Protein AF-W1YCE6-F1 (afdb_monomer)

Nearest PDB structures (foldseek):
  8brv-assembly1_A  TM=9.522E-01  e=2.584E-13  Escherichia coli
  6spr-assembly1_A  TM=9.647E-01  e=4.160E-13  Escherichia coli
  1qqt-assembly1_A  TM=9.432E-01  e=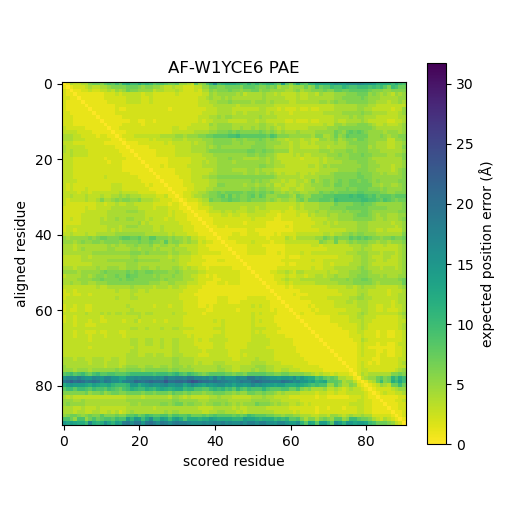1.968E-13  Escherichia coli
  1pg0-assembly1_A  TM=9.469E-01  e=1.416E-12  Escherichia coli
  7ulz-assembly1_A  TM=9.783E-01  e=2.494E-10  Pseudomonas aeruginosa PAO1

Solvent-accessible surface area (backbone atoms only — not comparable to full-atom values): 5613 Å² total; per-residue (Å²): 84,53,94,45,47,69,60,52,57,52,48,46,68,68,66,82,44,58,70,73,57,35,56,57,51,47,61,51,55,76,70,50,65,58,81,73,87,56,64,38,61,66,92,67,95,64,55,71,40,87,98,36,90,65,29,22,47,31,63,85,65,54,54,69,51,44,58,57,54,54,51,41,56,48,22,71,73,59,43,94,81,45,65,56,60,84,76,69,52,83,133

Mean predicted aligned error: 4.0 Å

Structure (mmCIF, N/CA/C/O backbone):
data_AF-W1YCE6-F1
#
_entry.id   AF-W1YCE6-F1
#
loop_
_atom_site.group_PDB
_atom_site.id
_atom_site.type_symbol
_atom_site.label_atom_id
_atom_site.label_alt_id
_atom_site.label_comp_id
_atom_site.label_asym_id
_atom_site.label_entity_id
_atom_site.label_seq_id
_atom_site.pdbx_PDB_ins_code
_atom_site.Cartn_x
_atom_site.Cartn_y
_atom_site.Cartn_z
_atom_site.occupancy
_atom_site.B_iso_or_equiv
_atom_site.auth_seq_id
_atom_site.auth_comp_id
_atom_site.auth_asym_id
_atom_site.auth_atom_id
_atom_site.pdbx_PDB_model_num
ATOM 1 N N . LEU A 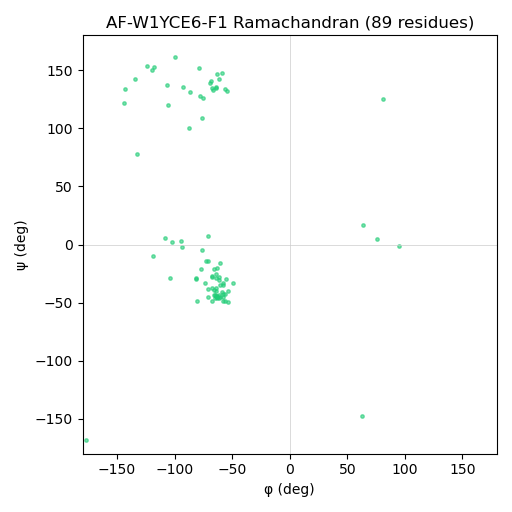1 1 ? -8.331 -5.252 4.649 1.00 78.44 1 LEU A N 1
ATOM 2 C CA . LEU A 1 1 ? -7.790 -4.321 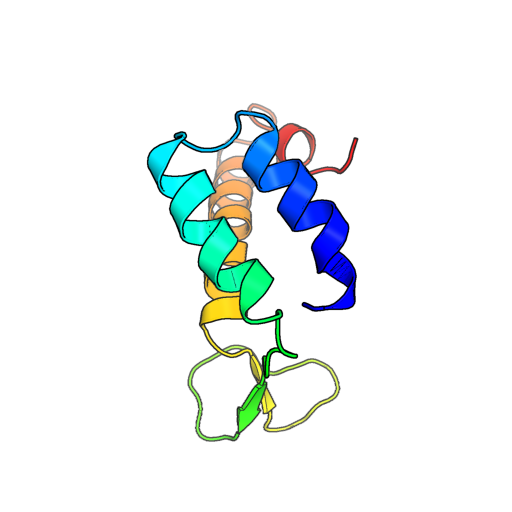5.667 1.00 78.44 1 LEU A CA 1
ATOM 3 C C . LEU A 1 1 ? -8.102 -4.729 7.107 1.00 78.44 1 LEU A C 1
ATOM 5 O O . LEU A 1 1 ? -7.160 -4.684 7.885 1.00 78.44 1 LEU A O 1
ATOM 9 N N . PRO A 1 2 ? -9.325 -5.167 7.482 1.00 88.56 2 PRO A N 1
ATOM 10 C CA . PRO A 1 2 ? -9.635 -5.495 8.883 1.00 88.56 2 PRO A CA 1
ATOM 11 C C . PRO A 1 2 ? -8.660 -6.503 9.510 1.00 88.56 2 PRO A C 1
ATOM 13 O O . PRO A 1 2 ? -8.195 -6.304 10.625 1.00 88.56 2 PRO A O 1
ATOM 16 N N . SER A 1 3 ? -8.255 -7.521 8.742 1.00 92.00 3 SER A N 1
ATOM 17 C CA . SER A 1 3 ? -7.290 -8.553 9.155 1.00 92.00 3 SER A CA 1
ATOM 18 C C . SER A 1 3 ? -5.898 -8.027 9.529 1.00 92.00 3 SER A C 1
ATOM 20 O O . SER A 1 3 ? -5.126 -8.756 10.134 1.00 92.00 3 SER A O 1
ATOM 22 N N . PHE A 1 4 ? -5.561 -6.789 9.162 1.00 93.69 4 PHE A N 1
ATOM 23 C CA . PHE A 1 4 ? -4.274 -6.157 9.461 1.00 93.69 4 PHE A CA 1
ATOM 24 C C . PHE A 1 4 ? -4.387 -5.057 10.527 1.00 93.69 4 PHE A C 1
ATOM 26 O O . PHE A 1 4 ? -3.402 -4.373 10.786 1.00 93.69 4 PHE A O 1
ATOM 33 N N . SER A 1 5 ? -5.563 -4.865 11.141 1.00 92.81 5 SER A N 1
ATOM 34 C CA . SER A 1 5 ? -5.819 -3.744 12.056 1.00 92.81 5 SER A CA 1
ATOM 35 C C . SER A 1 5 ? -4.830 -3.693 13.222 1.00 92.81 5 SER A C 1
ATOM 37 O O . SER A 1 5 ? -4.246 -2.643 13.467 1.00 92.81 5 SER A O 1
ATOM 39 N N . GLU A 1 6 ? -4.596 -4.815 13.908 1.00 93.50 6 GLU A N 1
ATOM 40 C CA . GLU A 1 6 ? -3.675 -4.870 15.055 1.00 93.50 6 GLU A CA 1
ATOM 41 C C . GLU A 1 6 ? -2.240 -4.506 14.656 1.00 93.50 6 GLU A C 1
ATOM 43 O O . GLU A 1 6 ? -1.602 -3.670 15.295 1.00 93.50 6 GLU A O 1
ATOM 48 N N . MET A 1 7 ? -1.758 -5.073 13.545 1.00 95.38 7 MET A N 1
ATOM 49 C CA . MET A 1 7 ? -0.430 -4.774 13.010 1.00 95.38 7 MET A CA 1
ATOM 50 C C . MET A 1 7 ? -0.293 -3.289 12.651 1.00 95.38 7 MET A C 1
ATOM 52 O O . MET A 1 7 ? 0.691 -2.658 13.028 1.00 95.38 7 MET A O 1
ATOM 56 N N . LEU A 1 8 ? -1.291 -2.708 11.978 1.00 95.62 8 LEU A N 1
ATOM 57 C CA . LEU A 1 8 ? -1.268 -1.300 11.579 1.00 95.62 8 LEU A CA 1
ATOM 58 C C . LEU A 1 8 ? -1.339 -0.355 12.790 1.00 95.62 8 LEU A C 1
ATOM 60 O O . LEU A 1 8 ? -0.646 0.663 12.812 1.00 95.62 8 LEU A O 1
ATOM 64 N N . GLN A 1 9 ? -2.116 -0.691 13.822 1.00 94.19 9 GLN A N 1
ATOM 65 C CA . GLN A 1 9 ? -2.151 0.088 15.065 1.00 94.19 9 GLN A CA 1
ATOM 66 C C . GLN A 1 9 ? -0.791 0.069 15.771 1.00 94.19 9 GLN A C 1
ATOM 68 O O . GLN A 1 9 ? -0.284 1.121 16.156 1.00 94.19 9 GLN A O 1
ATOM 73 N N . ALA A 1 10 ? -0.154 -1.101 15.872 1.00 95.38 10 ALA A N 1
ATOM 74 C CA . ALA A 1 10 ? 1.183 -1.211 16.448 1.00 95.38 10 ALA A CA 1
ATOM 75 C C . ALA A 1 10 ? 2.225 -0.442 15.618 1.00 95.38 10 ALA A C 1
ATOM 77 O O . ALA A 1 10 ? 3.022 0.324 16.161 1.00 95.38 10 ALA A O 1
ATOM 78 N N . TRP A 1 11 ? 2.189 -0.587 14.291 1.00 96.00 11 TRP A N 1
ATOM 79 C CA . TRP A 1 11 ? 3.138 0.059 13.388 1.00 96.00 11 TRP A CA 1
ATOM 80 C C . TRP A 1 11 ? 3.029 1.586 13.416 1.00 96.00 11 TRP A C 1
ATOM 82 O O . TRP A 1 11 ? 4.049 2.264 13.539 1.00 96.00 11 TRP A O 1
ATOM 92 N N . THR A 1 12 ? 1.817 2.149 13.399 1.00 96.00 12 THR A N 1
ATOM 93 C CA . THR A 1 12 ? 1.629 3.613 13.465 1.00 96.00 12 THR A CA 1
ATOM 94 C C . THR A 1 12 ? 2.138 4.228 14.777 1.00 96.00 12 THR A C 1
ATOM 96 O O . THR A 1 12 ? 2.443 5.420 14.809 1.00 96.00 12 THR A O 1
ATOM 99 N N . ARG A 1 13 ? 2.297 3.424 15.840 1.00 94.56 13 ARG A N 1
ATOM 100 C CA . ARG A 1 13 ? 2.836 3.823 17.154 1.00 94.56 13 ARG A CA 1
ATOM 101 C C . ARG A 1 13 ? 4.293 3.405 17.399 1.00 94.56 13 ARG A C 1
ATOM 103 O O . ARG A 1 13 ? 4.830 3.695 18.461 1.00 94.56 13 ARG A O 1
ATOM 110 N N . SER A 1 14 ? 4.955 2.782 16.425 1.00 95.44 14 SER A N 1
ATOM 111 C CA . SER A 1 14 ? 6.342 2.290 16.540 1.00 95.44 14 SER A CA 1
ATOM 112 C C . SER A 1 14 ? 7.428 3.375 16.464 1.00 95.44 14 SER A C 1
ATOM 114 O O . SER A 1 14 ? 8.608 3.073 16.611 1.00 95.44 14 SER A O 1
ATOM 116 N N . GLY A 1 15 ? 7.047 4.631 16.202 1.00 94.56 15 GLY A N 1
ATOM 117 C CA . GLY A 1 15 ? 7.976 5.723 15.880 1.00 94.56 15 GLY A CA 1
ATOM 118 C C . GLY A 1 15 ? 8.181 5.945 14.376 1.00 94.56 15 GLY A C 1
ATOM 119 O O . GLY A 1 15 ? 8.876 6.880 13.991 1.00 94.56 15 GLY A O 1
ATOM 120 N N . ALA A 1 16 ? 7.536 5.142 13.520 1.00 94.94 16 ALA A N 1
ATOM 121 C CA . ALA A 1 16 ? 7.550 5.321 12.064 1.00 94.94 16 ALA A CA 1
ATOM 122 C C . ALA A 1 16 ? 6.851 6.612 11.585 1.00 94.94 16 ALA A C 1
ATOM 124 O O . ALA A 1 16 ? 7.100 7.070 10.471 1.00 94.94 16 ALA A O 1
ATOM 125 N N . LEU A 1 17 ? 5.971 7.193 12.409 1.00 96.06 17 LEU A N 1
ATOM 126 C CA . LEU A 1 17 ? 5.190 8.390 12.094 1.00 96.06 17 LEU A CA 1
ATOM 127 C C . LEU A 1 17 ? 5.416 9.491 13.133 1.00 96.06 17 LEU A C 1
ATOM 129 O O . LEU A 1 17 ? 5.680 9.223 14.304 1.00 96.06 17 LEU A O 1
ATOM 133 N N . GLN A 1 18 ? 5.229 10.741 12.705 1.00 96.88 18 GLN A N 1
ATOM 134 C CA . GLN A 1 18 ? 5.117 11.878 13.619 1.00 96.88 18 GLN A CA 1
ATOM 135 C C . GLN A 1 18 ? 3.887 11.720 14.522 1.00 96.88 18 GLN A C 1
ATOM 137 O O . GLN A 1 18 ? 2.846 11.220 14.086 1.00 96.88 18 GLN A O 1
ATOM 142 N N . GLU A 1 19 ? 3.982 12.201 15.761 1.00 95.56 19 GLU A N 1
ATOM 143 C CA . GLU A 1 19 ? 2.946 12.021 16.785 1.00 95.56 19 GLU A CA 1
ATOM 144 C C . GLU A 1 19 ? 1.571 12.536 16.334 1.00 95.56 19 GLU A C 1
ATOM 146 O O . GLU A 1 19 ? 0.557 11.860 16.503 1.00 95.56 19 GLU A O 1
ATOM 151 N N . GLN A 1 20 ? 1.532 13.702 15.686 1.00 96.38 20 GLN A N 1
ATOM 152 C CA . GLN A 1 20 ? 0.295 14.318 15.207 1.00 96.38 20 GLN A CA 1
ATOM 153 C C . GLN A 1 20 ? -0.388 13.455 14.135 1.00 96.38 20 GLN A C 1
ATOM 155 O O . GLN A 1 20 ? -1.613 13.333 14.123 1.00 96.38 20 GLN A O 1
ATOM 160 N N . VAL A 1 21 ? 0.397 12.814 13.261 1.00 96.06 21 VAL A N 1
ATOM 161 C CA . VAL A 1 21 ? -0.119 11.914 12.219 1.00 96.06 21 VAL A CA 1
ATOM 162 C C . VAL A 1 21 ? -0.639 10.626 12.849 1.00 96.06 21 VAL A C 1
ATOM 164 O O . VAL A 1 21 ? -1.745 10.199 12.527 1.00 96.06 21 VAL A O 1
ATOM 167 N N . ALA A 1 22 ? 0.108 10.041 13.789 1.00 95.38 22 ALA A N 1
ATOM 168 C CA . ALA A 1 22 ? -0.322 8.846 14.513 1.00 95.38 22 ALA A CA 1
ATOM 169 C C . ALA A 1 22 ? -1.640 9.081 15.276 1.00 95.38 22 ALA A C 1
ATOM 171 O O . ALA A 1 22 ? -2.536 8.240 15.240 1.00 95.38 22 ALA A O 1
ATOM 172 N N . ASN A 1 23 ? -1.798 10.252 15.903 1.00 94.56 23 ASN A N 1
ATOM 173 C CA . ASN A 1 23 ? -3.040 10.638 16.573 1.00 94.56 23 ASN A CA 1
ATOM 174 C C . ASN A 1 23 ? -4.206 10.770 15.588 1.00 94.56 23 AS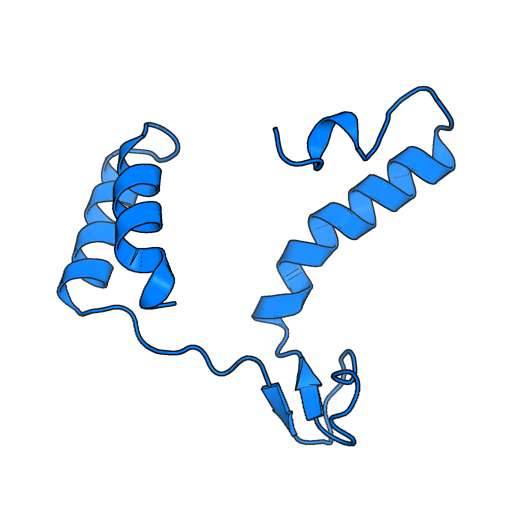N A C 1
ATOM 176 O O . ASN A 1 23 ? -5.294 10.285 15.876 1.00 94.56 23 ASN A O 1
ATOM 180 N N . LYS A 1 24 ? -3.981 11.336 14.396 1.00 94.69 24 LYS A N 1
ATOM 181 C CA . LYS A 1 24 ? -5.030 11.413 13.373 1.00 94.69 24 LYS A CA 1
ATOM 182 C C . LYS A 1 24 ? -5.451 10.035 12.855 1.00 94.69 24 LYS A C 1
ATOM 184 O O . LYS A 1 24 ? -6.636 9.801 12.643 1.00 94.69 24 LYS A O 1
ATOM 189 N N . MET A 1 25 ? -4.500 9.118 12.667 1.00 94.56 25 MET A N 1
ATOM 190 C CA . MET A 1 25 ? -4.804 7.744 12.247 1.00 94.56 25 MET A CA 1
ATOM 191 C C . MET A 1 25 ? -5.630 6.991 13.302 1.00 94.56 25 MET A C 1
ATOM 193 O O . MET A 1 25 ? -6.426 6.129 12.938 1.00 94.56 25 MET A O 1
ATOM 197 N N . GLN A 1 26 ? -5.497 7.335 14.590 1.00 92.12 26 GLN A N 1
ATOM 198 C CA . GLN A 1 26 ? -6.292 6.734 15.667 1.00 92.12 26 GLN A CA 1
ATOM 199 C C . GLN A 1 26 ? -7.800 6.917 15.452 1.00 92.12 26 GLN A C 1
ATOM 201 O O . GLN A 1 26 ? -8.549 5.953 15.593 1.00 92.12 26 GLN A O 1
ATOM 206 N N . GLU A 1 27 ? -8.233 8.105 15.023 1.00 94.06 27 GLU A N 1
ATOM 207 C CA . GLU A 1 27 ? -9.644 8.384 14.715 1.00 94.06 27 GLU A CA 1
ATOM 208 C C . GLU A 1 27 ? -10.193 7.435 13.628 1.00 94.06 27 GLU A C 1
ATOM 210 O O . GLU A 1 27 ? -11.356 7.021 13.649 1.00 94.06 27 GLU A O 1
ATOM 215 N N . TRP A 1 28 ? -9.346 7.054 12.665 1.00 92.12 28 TRP A N 1
ATOM 216 C CA . TRP A 1 28 ? -9.722 6.132 11.591 1.00 92.12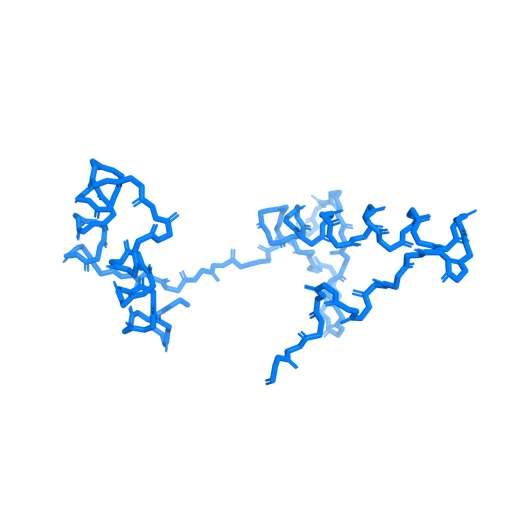 28 TRP A CA 1
ATOM 217 C C . TRP A 1 28 ? -9.838 4.688 12.087 1.00 92.12 28 TRP A C 1
ATOM 219 O O . TRP A 1 28 ? -10.697 3.949 11.608 1.00 92.12 28 TRP A O 1
ATOM 229 N N . PHE A 1 29 ? -9.023 4.285 13.066 1.00 92.81 29 PHE A N 1
ATOM 230 C CA . PHE A 1 29 ? -9.154 2.973 13.704 1.00 92.81 29 PHE A CA 1
ATOM 231 C C . PHE A 1 29 ? -10.394 2.879 14.592 1.00 92.81 29 PHE A C 1
ATOM 233 O O . PHE A 1 29 ? -11.062 1.848 14.568 1.00 92.81 29 PHE A O 1
ATOM 240 N N . GLU A 1 30 ? -10.736 3.944 15.321 1.00 91.50 30 GLU A N 1
ATOM 241 C CA . GLU A 1 30 ? -11.966 4.018 16.127 1.00 91.50 30 GL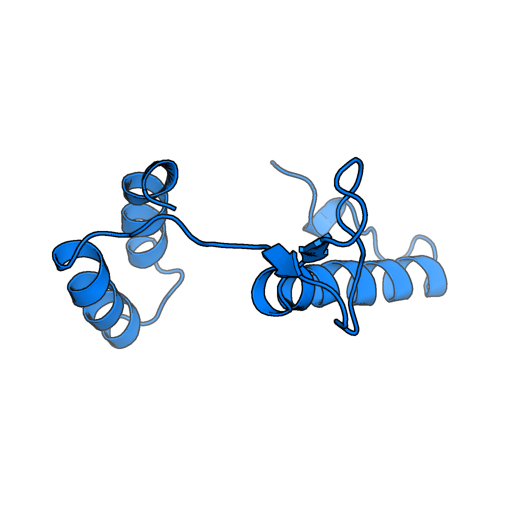U A CA 1
ATOM 242 C C . GLU A 1 30 ? -13.225 3.879 15.264 1.00 91.50 30 GLU A C 1
ATOM 244 O O . GLU A 1 30 ? -14.193 3.238 15.668 1.00 91.50 30 GLU A O 1
ATOM 249 N N . SER A 1 31 ? -13.182 4.411 14.040 1.00 91.50 31 SER A N 1
ATOM 250 C CA . SER A 1 31 ? -14.255 4.258 13.049 1.00 91.50 31 SER A CA 1
ATOM 251 C C . SER A 1 31 ? -14.333 2.847 12.438 1.00 91.50 31 SER A C 1
ATOM 253 O O . SER A 1 31 ? -15.334 2.500 11.813 1.00 91.50 31 SER A O 1
ATOM 255 N N . GLY A 1 32 ? -13.294 2.025 12.619 1.00 90.31 32 GLY A N 1
ATOM 256 C CA . GLY A 1 32 ? -13.195 0.662 12.102 1.00 90.31 32 GLY A CA 1
ATOM 257 C C . GLY A 1 32 ? -12.770 0.586 10.632 1.00 90.31 32 GLY A C 1
ATOM 258 O O . GLY A 1 32 ? -13.415 1.131 9.733 1.00 90.31 32 GLY A O 1
ATOM 259 N N . LEU A 1 33 ? -11.698 -0.165 10.358 1.00 93.19 33 LEU A N 1
ATOM 260 C CA . LEU A 1 33 ? -11.229 -0.399 8.990 1.00 93.19 33 LEU A CA 1
ATOM 261 C C . LEU A 1 33 ? -12.230 -1.249 8.201 1.00 93.19 33 LEU A C 1
ATOM 263 O O . LEU A 1 33 ? -12.669 -2.295 8.673 1.00 93.19 33 LEU A O 1
ATOM 267 N N . GLN A 1 34 ? -12.522 -0.844 6.966 1.00 93.31 34 GLN A N 1
ATOM 268 C CA . GLN A 1 34 ? -13.432 -1.558 6.068 1.00 93.31 34 GLN A CA 1
ATOM 269 C C . GLN A 1 34 ? -12.678 -2.420 5.054 1.00 93.31 34 GLN A C 1
ATOM 271 O O . GLN A 1 34 ? -11.482 -2.240 4.811 1.00 93.31 34 GLN A O 1
ATOM 276 N N . GLN A 1 35 ? -13.367 -3.388 4.448 1.00 94.69 35 GLN A N 1
ATOM 277 C CA . GLN A 1 35 ? -12.811 -4.078 3.286 1.00 94.69 35 GLN A CA 1
ATOM 278 C C . GLN A 1 35 ? -12.572 -3.078 2.154 1.00 94.69 35 GLN A C 1
ATOM 280 O O . GLN A 1 35 ? -13.339 -2.138 1.960 1.00 94.69 35 GLN A O 1
ATOM 285 N N . TRP A 1 36 ? -11.480 -3.279 1.426 1.00 94.88 36 TRP A N 1
ATOM 286 C CA . TRP A 1 36 ? -11.094 -2.396 0.341 1.00 94.88 36 TRP A CA 1
ATOM 287 C C . TRP A 1 36 ? -11.381 -3.079 -0.988 1.00 94.88 36 TRP A C 1
ATOM 289 O O . TRP A 1 36 ? -10.839 -4.150 -1.255 1.00 94.88 36 TRP A O 1
ATOM 299 N N . ASP A 1 37 ? -12.233 -2.461 -1.802 1.00 95.19 37 ASP A N 1
ATOM 300 C CA . ASP A 1 37 ? -12.433 -2.882 -3.184 1.00 95.19 37 ASP A CA 1
ATOM 301 C C . ASP A 1 37 ? -11.261 -2.415 -4.054 1.00 95.19 37 ASP A C 1
ATOM 303 O O . ASP A 1 37 ? -11.085 -1.223 -4.343 1.00 95.19 37 ASP A O 1
ATOM 307 N N . ILE A 1 38 ? -10.467 -3.399 -4.462 1.00 96.38 38 ILE A N 1
ATOM 308 C CA . ILE A 1 38 ? -9.236 -3.235 -5.229 1.00 96.38 38 ILE A CA 1
ATOM 309 C C . ILE A 1 38 ? -9.433 -3.376 -6.742 1.00 96.38 38 ILE A C 1
ATOM 311 O O . ILE A 1 38 ? -8.445 -3.348 -7.472 1.00 96.38 38 ILE A O 1
ATOM 315 N N . SER A 1 39 ? -10.665 -3.560 -7.224 1.00 97.44 39 SER A N 1
ATOM 316 C CA . SER A 1 39 ? -10.942 -3.875 -8.629 1.00 97.44 39 SER A CA 1
ATOM 317 C C . SER A 1 39 ? -11.776 -2.804 -9.333 1.00 97.44 39 SER A C 1
ATOM 319 O O . SER A 1 39 ? -12.546 -2.084 -8.703 1.00 97.44 39 SER A O 1
ATOM 321 N N . ARG A 1 40 ? -11.633 -2.674 -10.652 1.00 98.06 40 ARG A N 1
ATOM 322 C CA . ARG A 1 40 ? -12.443 -1.802 -11.517 1.00 98.06 40 ARG A CA 1
ATOM 323 C C . ARG A 1 40 ? -12.870 -2.558 -12.770 1.00 98.06 40 ARG A C 1
ATOM 325 O O . ARG A 1 40 ? -12.106 -3.360 -13.295 1.00 98.06 40 ARG A O 1
ATOM 332 N N . ASP A 1 41 ? -14.090 -2.315 -13.234 1.00 97.81 41 ASP A N 1
ATOM 333 C CA . ASP A 1 41 ? -14.615 -2.890 -14.476 1.00 97.81 41 ASP A CA 1
ATOM 334 C C . ASP A 1 41 ? -14.090 -2.162 -15.717 1.00 97.81 41 ASP A C 1
ATOM 336 O O . ASP A 1 41 ? -13.808 -0.963 -15.675 1.00 97.81 41 ASP A O 1
ATOM 340 N N . ALA A 1 42 ? -14.006 -2.877 -16.840 1.00 95.50 42 ALA A N 1
ATOM 341 C CA . ALA A 1 42 ? -13.791 -2.271 -18.149 1.00 95.50 42 ALA A CA 1
ATOM 342 C C . ALA A 1 42 ? -14.911 -1.254 -18.503 1.00 95.50 42 ALA A C 1
ATOM 344 O O . ALA A 1 42 ? -16.075 -1.493 -18.174 1.00 95.50 42 ALA A O 1
ATOM 345 N N . PRO A 1 43 ? -14.613 -0.172 -19.252 1.00 96.25 43 PRO A N 1
ATOM 346 C CA . PRO A 1 43 ? -13.292 0.227 -19.731 1.00 96.25 43 PRO A CA 1
ATOM 347 C C . PRO A 1 43 ? -12.466 0.899 -18.624 1.00 96.25 43 PRO A C 1
ATOM 349 O O . PRO A 1 43 ? -12.901 1.873 -18.011 1.00 96.25 43 PRO A O 1
ATOM 352 N N . TYR A 1 44 ? -11.240 0.415 -18.412 1.00 97.62 44 TYR A N 1
ATOM 353 C CA . TYR A 1 44 ? -10.307 0.992 -17.448 1.00 97.62 44 TYR A CA 1
ATOM 354 C C . TYR A 1 44 ? -8.878 0.934 -17.988 1.00 97.62 44 TYR A C 1
ATOM 356 O O . TYR A 1 44 ? -8.447 -0.090 -18.515 1.00 97.62 44 TYR A O 1
ATOM 364 N N . PHE A 1 45 ? -8.142 2.040 -17.873 1.00 97.56 45 PHE A N 1
ATOM 365 C CA . PHE A 1 45 ? -6.725 2.075 -18.222 1.00 97.56 45 PHE A CA 1
ATOM 366 C C . PHE A 1 45 ? -5.902 1.659 -17.003 1.00 97.56 45 PHE A C 1
ATOM 368 O O . PHE A 1 45 ? -5.695 2.451 -16.087 1.00 97.56 45 PHE A O 1
ATOM 375 N N . GLY A 1 46 ? -5.465 0.405 -16.988 1.00 95.88 46 GLY A N 1
ATOM 376 C CA . GLY A 1 46 ? -4.690 -0.163 -15.894 1.00 95.88 46 GLY A CA 1
ATOM 377 C C . GLY A 1 46 ? -4.267 -1.595 -16.192 1.00 95.88 46 GLY A C 1
ATOM 378 O O . GLY A 1 46 ? -4.399 -2.077 -17.319 1.00 95.88 46 GLY A O 1
ATOM 379 N N . PHE A 1 47 ? -3.770 -2.283 -15.170 1.00 97.50 47 PHE A N 1
ATOM 380 C CA . PHE A 1 47 ? -3.375 -3.684 -15.279 1.00 97.50 47 PHE A CA 1
ATOM 381 C C . PHE A 1 47 ? -4.567 -4.610 -15.040 1.00 97.50 47 PHE A C 1
ATOM 383 O O . PHE A 1 47 ? -5.294 -4.446 -14.060 1.00 97.50 47 PHE A O 1
ATOM 390 N N . GLU A 1 48 ? -4.766 -5.579 -15.932 1.00 97.75 48 GLU A N 1
ATOM 391 C CA . GLU A 1 48 ? -5.806 -6.599 -15.784 1.00 97.75 48 GLU A CA 1
ATOM 392 C C . GLU A 1 48 ? -5.465 -7.551 -14.628 1.00 97.75 48 GLU A C 1
ATOM 394 O O . GLU A 1 48 ? -4.308 -7.937 -14.435 1.00 97.75 48 GLU A O 1
ATOM 399 N N . ILE A 1 49 ? -6.475 -7.923 -13.842 1.00 97.94 49 ILE A N 1
ATOM 400 C CA . ILE A 1 49 ? -6.308 -8.828 -12.707 1.00 97.94 49 ILE A CA 1
ATOM 401 C C . ILE A 1 49 ? -6.145 -10.260 -13.243 1.00 97.94 49 ILE A C 1
ATOM 403 O O . ILE A 1 49 ? -7.021 -10.748 -13.966 1.00 97.94 49 ILE A O 1
ATOM 407 N N . PRO A 1 50 ? -5.071 -10.984 -12.868 1.00 97.56 50 PRO A N 1
ATOM 408 C CA . PRO A 1 50 ? -4.885 -12.367 -13.286 1.00 97.56 50 PRO A CA 1
ATOM 409 C C . PRO A 1 50 ? -6.096 -13.236 -12.935 1.00 97.56 50 PRO A C 1
ATOM 411 O O . PRO A 1 50 ? -6.572 -13.225 -11.801 1.00 97.56 50 PRO A O 1
ATOM 414 N N . ASN A 1 51 ? -6.564 -14.027 -13.902 1.00 96.44 51 ASN A N 1
ATOM 415 C CA . ASN A 1 51 ? -7.730 -14.910 -13.772 1.00 96.44 51 ASN A CA 1
ATOM 416 C C . ASN A 1 51 ? -9.077 -14.196 -13.524 1.00 96.44 51 ASN A C 1
ATOM 418 O O . ASN A 1 51 ? -10.042 -14.856 -13.140 1.00 96.44 51 ASN A O 1
ATOM 422 N N . ALA A 1 52 ? -9.180 -12.885 -13.772 1.00 97.06 52 ALA A N 1
ATOM 423 C CA . ALA A 1 52 ? -10.440 -12.140 -13.716 1.00 97.06 52 ALA A CA 1
ATOM 424 C C . ALA A 1 52 ? -10.614 -11.246 -14.963 1.00 97.06 52 ALA A C 1
ATOM 426 O O . ALA A 1 52 ? -10.392 -10.037 -14.891 1.00 97.06 52 ALA A O 1
ATOM 427 N N . PRO A 1 53 ? -11.014 -11.830 -16.113 1.00 96.62 53 PRO A N 1
ATOM 428 C CA . PRO A 1 53 ? -11.124 -11.102 -17.374 1.00 96.62 53 PRO A CA 1
ATOM 429 C C . PRO A 1 53 ? -12.037 -9.876 -17.283 1.00 96.62 53 PRO A C 1
ATOM 431 O O . PRO A 1 53 ? -13.145 -9.957 -16.749 1.00 96.62 53 PRO A O 1
ATOM 434 N N . GLY A 1 54 ? -11.580 -8.744 -17.820 1.00 97.00 54 GLY A N 1
ATOM 435 C CA . GLY A 1 54 ? -12.331 -7.481 -17.813 1.00 97.00 54 GLY A CA 1
ATOM 436 C C . GLY A 1 54 ? -12.359 -6.747 -16.465 1.00 97.00 54 GLY A C 1
ATOM 437 O O . GLY A 1 54 ? -13.021 -5.711 -16.356 1.00 97.00 54 GLY A O 1
ATOM 438 N N . LYS A 1 55 ? -11.634 -7.247 -15.456 1.00 98.00 55 LYS A N 1
ATOM 439 C CA . LYS A 1 55 ? -11.392 -6.564 -14.181 1.00 98.00 55 LYS A CA 1
ATOM 440 C C . LYS A 1 55 ? -9.953 -6.065 -14.125 1.00 98.00 55 LYS A C 1
ATOM 442 O O . LYS A 1 55 ? -9.018 -6.787 -14.451 1.00 98.00 55 LYS A O 1
ATOM 447 N N . TYR A 1 56 ? -9.774 -4.847 -13.643 1.00 98.38 56 TYR A N 1
ATOM 448 C CA . TYR A 1 56 ? -8.486 -4.169 -13.543 1.00 98.38 56 TYR A CA 1
ATOM 449 C C . TYR A 1 56 ? -8.176 -3.824 -12.096 1.00 98.38 56 TYR A C 1
ATOM 451 O O . TYR A 1 56 ? -9.091 -3.574 -11.311 1.00 98.38 56 TYR A O 1
ATOM 459 N N . PHE A 1 57 ? -6.898 -3.779 -11.733 1.00 98.19 57 PHE A N 1
ATOM 460 C CA . PHE A 1 57 ? -6.507 -3.242 -10.437 1.00 98.19 57 PHE A CA 1
ATOM 461 C C . PHE A 1 57 ? -6.860 -1.756 -10.356 1.00 98.19 57 PHE A C 1
ATOM 463 O O . PHE A 1 57 ? -6.641 -0.981 -11.287 1.00 98.19 57 PHE A O 1
ATOM 470 N N . TYR A 1 58 ? -7.442 -1.356 -9.228 1.00 97.62 58 TYR A N 1
ATOM 471 C CA . TYR A 1 58 ? -7.646 0.048 -8.915 1.00 97.62 58 TYR A CA 1
ATOM 472 C C . TYR A 1 58 ? -6.290 0.718 -8.698 1.00 97.62 58 TYR A C 1
ATOM 474 O O . TYR A 1 58 ? -5.486 0.214 -7.919 1.00 97.62 58 TYR A O 1
ATOM 482 N N . VAL A 1 59 ? -6.080 1.889 -9.305 1.00 97.19 59 VAL A N 1
ATOM 483 C CA . VAL A 1 59 ? -4.786 2.598 -9.311 1.00 97.19 59 VAL A CA 1
ATOM 484 C C . VAL A 1 59 ? -4.123 2.746 -7.935 1.00 97.19 59 VAL A C 1
ATOM 486 O O . VAL A 1 59 ? -2.906 2.692 -7.822 1.00 97.19 59 VAL A O 1
ATOM 489 N N . TRP A 1 60 ? -4.890 2.883 -6.848 1.00 96.94 60 TRP A N 1
ATOM 490 C CA . TRP A 1 60 ? -4.311 3.007 -5.502 1.00 96.94 60 TRP A CA 1
ATOM 491 C C . TRP A 1 60 ? -3.684 1.713 -4.965 1.00 96.94 60 TRP A C 1
ATOM 493 O O . TRP A 1 60 ? -2.942 1.769 -3.987 1.00 96.94 60 TRP A O 1
ATOM 503 N N . LEU A 1 61 ? -3.958 0.564 -5.589 1.00 96.50 61 LEU A N 1
ATOM 504 C CA . LEU A 1 61 ? -3.260 -0.689 -5.312 1.00 96.50 61 LEU A CA 1
ATOM 505 C C . LEU A 1 61 ? -1.913 -0.753 -6.031 1.00 96.50 61 LEU A C 1
ATOM 507 O O . LEU A 1 61 ? -0.913 -1.080 -5.397 1.00 96.50 61 LEU A O 1
ATOM 511 N N . ASP A 1 62 ? -1.876 -0.454 -7.330 1.00 94.81 62 ASP A N 1
ATOM 512 C CA . ASP A 1 62 ? -0.653 -0.605 -8.124 1.00 94.81 62 ASP A CA 1
ATOM 513 C C . ASP A 1 62 ? 0.325 0.572 -7.987 1.00 94.81 62 ASP A C 1
ATOM 515 O O . ASP A 1 62 ? 1.539 0.366 -8.046 1.00 94.81 62 ASP A O 1
ATOM 519 N N . ALA A 1 63 ? -0.161 1.785 -7.710 1.00 97.25 63 ALA A N 1
ATOM 520 C CA . ALA A 1 63 ? 0.675 2.976 -7.608 1.00 97.25 63 ALA A CA 1
ATOM 521 C C . ALA A 1 63 ? 1.854 2.832 -6.621 1.00 97.25 63 ALA A C 1
ATOM 523 O O . ALA A 1 63 ? 2.987 3.112 -7.026 1.00 97.25 63 ALA A O 1
ATOM 524 N N . PRO A 1 64 ? 1.673 2.368 -5.363 1.00 96.75 64 PRO A N 1
ATOM 525 C CA . PRO A 1 64 ? 2.803 2.175 -4.450 1.00 96.75 64 PRO A CA 1
ATOM 526 C C . PRO A 1 64 ? 3.747 1.039 -4.878 1.00 96.75 64 PRO A C 1
ATOM 528 O O . PRO A 1 64 ? 4.944 1.107 -4.600 1.00 96.75 64 PRO A O 1
ATOM 531 N N . ILE A 1 65 ? 3.264 0.028 -5.612 1.00 97.31 65 ILE A N 1
ATOM 532 C CA . ILE A 1 65 ? 4.121 -1.018 -6.205 1.00 97.31 65 ILE A CA 1
ATOM 533 C C . ILE A 1 65 ? 5.066 -0.397 -7.251 1.00 97.31 65 ILE A C 1
ATOM 535 O O . ILE A 1 65 ? 6.185 -0.873 -7.455 1.00 97.31 65 ILE A O 1
ATOM 539 N N . GLY A 1 66 ? 4.682 0.737 -7.844 1.00 97.06 66 GLY A N 1
ATOM 540 C CA . GLY A 1 66 ? 5.540 1.552 -8.701 1.00 97.06 66 GLY A CA 1
ATOM 541 C C . GLY A 1 66 ? 6.852 1.998 -8.043 1.00 97.06 66 GLY A C 1
ATOM 542 O O . GLY A 1 66 ? 7.859 2.112 -8.745 1.00 97.06 66 GLY A O 1
ATOM 543 N N . TYR A 1 67 ? 6.903 2.176 -6.714 1.00 97.75 67 TYR A N 1
ATOM 544 C CA . TYR A 1 67 ? 8.165 2.449 -6.011 1.00 97.75 67 TYR A CA 1
ATOM 545 C C . TYR A 1 67 ? 9.144 1.278 -6.146 1.00 97.75 67 TYR A C 1
ATOM 547 O O . TYR A 1 67 ? 10.311 1.481 -6.487 1.00 97.75 67 TYR A O 1
ATOM 555 N N . MET A 1 68 ? 8.647 0.050 -5.968 1.00 97.25 68 MET A N 1
ATOM 556 C CA . MET A 1 68 ? 9.426 -1.176 -6.143 1.00 97.25 68 MET A CA 1
ATOM 557 C C . MET A 1 68 ? 9.848 -1.345 -7.606 1.00 97.25 68 MET A C 1
ATOM 559 O O . MET A 1 68 ? 11.019 -1.587 -7.884 1.00 97.25 68 MET A O 1
ATOM 563 N N . GLY A 1 69 ? 8.926 -1.154 -8.556 1.00 96.62 69 GLY A N 1
ATOM 564 C CA . GLY A 1 69 ? 9.219 -1.273 -9.988 1.00 96.62 69 GLY A CA 1
ATOM 565 C C . GLY A 1 69 ? 10.273 -0.270 -10.473 1.00 96.62 69 GLY A C 1
ATOM 566 O O . GLY A 1 69 ? 11.205 -0.638 -11.190 1.00 96.62 69 GLY A O 1
ATOM 567 N N . SER A 1 70 ? 10.169 0.988 -10.034 1.00 97.12 70 SER A N 1
ATOM 568 C CA . SER A 1 70 ? 11.147 2.037 -10.342 1.00 97.12 70 SER A CA 1
ATOM 569 C C . SER A 1 70 ? 12.528 1.711 -9.767 1.00 97.12 70 SER A C 1
ATOM 571 O O . SER A 1 70 ? 13.530 1.792 -10.483 1.00 97.12 70 SER A O 1
ATOM 573 N N . PHE A 1 71 ? 12.585 1.278 -8.503 1.00 96.69 71 PHE A N 1
AT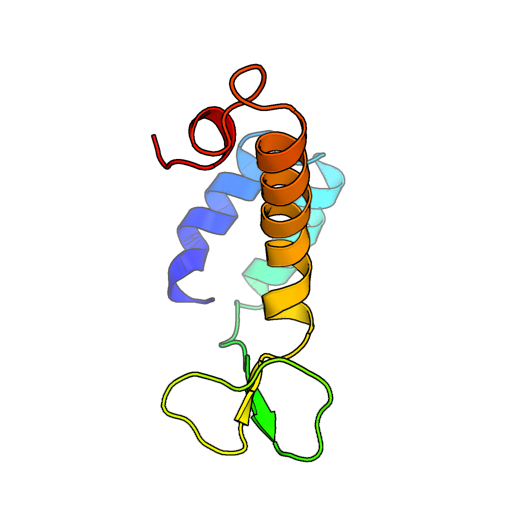OM 574 C CA . PHE A 1 71 ? 13.840 0.894 -7.860 1.00 96.69 71 PHE A CA 1
ATOM 575 C C . PHE A 1 71 ? 14.470 -0.337 -8.515 1.00 96.69 71 PHE A C 1
ATOM 577 O O . PHE A 1 71 ? 15.658 -0.323 -8.819 1.00 96.69 71 PHE A O 1
ATOM 584 N N . LYS A 1 72 ? 13.679 -1.363 -8.842 1.00 95.75 72 LYS A N 1
ATOM 585 C CA . LYS A 1 72 ? 14.184 -2.539 -9.556 1.00 95.75 72 LYS A CA 1
ATOM 586 C C . LYS A 1 72 ? 14.811 -2.156 -10.901 1.00 95.75 72 LYS A C 1
ATOM 588 O O . LYS A 1 72 ? 15.917 -2.587 -11.203 1.00 95.75 72 LYS A O 1
ATOM 593 N N . ASN A 1 73 ? 14.154 -1.294 -11.676 1.00 96.38 73 ASN A N 1
ATOM 594 C CA . ASN A 1 73 ? 14.697 -0.788 -12.940 1.00 96.38 73 ASN A CA 1
ATOM 595 C C . ASN A 1 73 ? 16.012 -0.006 -12.752 1.00 96.38 73 ASN A C 1
ATOM 597 O O . ASN A 1 73 ? 16.860 -0.007 -13.642 1.00 96.38 73 ASN A O 1
ATOM 601 N N . LEU A 1 74 ? 16.201 0.667 -11.612 1.00 95.44 74 LEU A N 1
ATOM 602 C CA . LEU A 1 74 ? 17.483 1.282 -11.266 1.00 95.44 74 LEU A CA 1
ATOM 603 C C . LEU A 1 74 ? 18.562 0.222 -11.007 1.00 95.44 74 LEU A C 1
ATOM 605 O O . LEU A 1 74 ? 19.652 0.352 -11.564 1.00 95.44 74 LEU A O 1
ATOM 609 N N . CYS A 1 75 ? 18.266 -0.801 -10.199 1.00 94.88 75 CYS A N 1
ATOM 610 C CA . CYS A 1 75 ? 19.191 -1.902 -9.913 1.00 94.88 75 CYS A CA 1
ATOM 611 C C . CYS A 1 75 ? 19.617 -2.606 -11.208 1.00 94.88 75 CYS A C 1
ATOM 613 O O . CYS A 1 75 ? 20.807 -2.708 -11.491 1.00 94.88 75 CYS A O 1
ATOM 615 N N . ASP A 1 76 ? 18.653 -2.954 -12.067 1.00 94.06 76 ASP A N 1
ATOM 616 C CA . ASP A 1 76 ? 18.908 -3.616 -13.352 1.00 94.06 76 ASP A CA 1
ATOM 617 C C . ASP A 1 76 ? 19.847 -2.781 -14.258 1.00 94.06 76 ASP A C 1
ATOM 619 O O . ASP A 1 76 ? 20.666 -3.331 -14.992 1.00 94.06 76 ASP A O 1
ATOM 623 N N . LYS A 1 77 ? 19.775 -1.442 -14.192 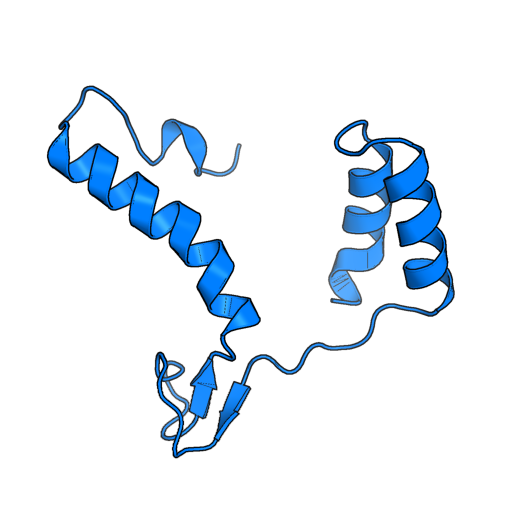1.00 94.94 77 LYS A N 1
ATOM 624 C CA . LYS A 1 77 ? 20.635 -0.527 -14.971 1.00 94.94 77 LYS A CA 1
ATOM 625 C C . LYS A 1 77 ? 22.020 -0.301 -14.371 1.00 94.94 77 LYS A C 1
ATOM 627 O O . LYS A 1 77 ? 22.948 0.023 -15.109 1.00 94.94 77 LYS A O 1
ATOM 632 N N . ARG A 1 78 ? 22.154 -0.380 -13.045 1.00 91.75 78 ARG A N 1
ATOM 633 C CA . ARG A 1 78 ? 23.416 -0.146 -12.324 1.00 91.75 78 ARG A CA 1
ATOM 634 C C . ARG A 1 78 ? 24.207 -1.434 -12.061 1.00 91.75 78 ARG A C 1
ATOM 636 O O . ARG A 1 78 ? 25.313 -1.350 -11.521 1.00 91.75 78 ARG A O 1
ATOM 643 N N . GLY A 1 79 ? 23.666 -2.590 -12.450 1.00 81.88 79 GLY A N 1
ATOM 644 C CA . GLY A 1 79 ? 24.267 -3.902 -12.214 1.00 81.88 79 GLY A CA 1
ATOM 645 C C . GLY A 1 79 ? 24.387 -4.216 -10.721 1.00 81.88 79 GLY A C 1
ATOM 646 O O . GLY A 1 79 ? 23.603 -3.729 -9.912 1.00 81.88 79 GLY A O 1
ATOM 647 N N . ASP A 1 80 ? 25.423 -4.963 -10.342 1.00 77.19 80 ASP A N 1
ATOM 648 C CA . ASP A 1 80 ? 25.606 -5.509 -8.984 1.00 77.19 80 ASP A CA 1
ATOM 649 C C . ASP A 1 80 ? 25.962 -4.467 -7.902 1.00 77.19 80 ASP A C 1
ATOM 651 O O . ASP A 1 80 ? 26.289 -4.821 -6.772 1.00 77.19 80 ASP A O 1
ATOM 655 N N . SER A 1 81 ? 25.927 -3.170 -8.221 1.00 84.75 81 SER A N 1
ATOM 656 C CA . SER A 1 81 ? 26.242 -2.108 -7.256 1.00 84.75 81 SER A CA 1
ATOM 657 C C . SER A 1 81 ? 25.115 -1.822 -6.262 1.00 84.75 81 SER A C 1
ATOM 659 O O . SER A 1 81 ? 25.375 -1.246 -5.207 1.00 84.75 81 SER A O 1
ATOM 661 N N . VAL A 1 82 ? 23.873 -2.192 -6.594 1.00 89.50 82 VAL A N 1
ATOM 662 C CA . VAL A 1 82 ? 22.698 -2.046 -5.725 1.00 89.50 82 VAL A CA 1
ATOM 663 C C . VAL A 1 82 ? 21.773 -3.240 -5.952 1.00 89.50 82 VAL A C 1
ATOM 665 O O . VAL A 1 82 ? 21.315 -3.466 -7.071 1.00 89.50 82 VAL A O 1
ATOM 668 N N . SER A 1 83 ? 21.476 -3.992 -4.892 1.00 91.81 83 SER A N 1
ATOM 669 C CA . SER A 1 83 ? 20.585 -5.154 -4.950 1.00 91.81 83 SER A CA 1
ATOM 670 C C . SER A 1 83 ? 19.145 -4.768 -4.616 1.00 91.81 83 SER A C 1
ATOM 672 O O . SER A 1 83 ? 18.898 -4.051 -3.654 1.00 91.81 83 SER A O 1
ATOM 674 N N . PHE A 1 84 ? 18.167 -5.257 -5.384 1.00 94.88 84 PHE A N 1
ATOM 675 C CA . PHE A 1 84 ? 16.749 -5.065 -5.051 1.00 94.88 84 PHE A CA 1
ATOM 676 C C . PHE A 1 84 ? 16.363 -5.804 -3.759 1.00 94.88 84 PHE A C 1
ATOM 678 O O . PHE A 1 84 ? 15.683 -5.247 -2.893 1.00 94.88 84 PHE A O 1
ATOM 685 N N . ASP A 1 85 ? 16.834 -7.044 -3.624 1.00 93.69 85 ASP A N 1
ATOM 686 C CA . ASP A 1 85 ? 16.478 -7.934 -2.518 1.00 93.69 85 ASP A CA 1
ATOM 687 C C . ASP A 1 85 ? 17.024 -7.441 -1.178 1.00 93.69 85 ASP A C 1
ATOM 689 O O . ASP A 1 85 ? 16.407 -7.687 -0.151 1.00 93.69 85 ASP A O 1
ATOM 693 N N . GLU A 1 86 ? 18.134 -6.702 -1.174 1.00 93.25 86 GLU A N 1
ATOM 694 C CA . GLU A 1 86 ? 18.689 -6.107 0.049 1.00 93.25 86 GLU A CA 1
ATOM 695 C C . GLU A 1 86 ? 17.723 -5.114 0.718 1.00 93.25 86 GLU A C 1
ATOM 697 O O . GLU A 1 86 ? 17.748 -4.964 1.934 1.00 93.25 86 GLU A O 1
ATOM 702 N N . TYR A 1 87 ? 16.843 -4.467 -0.055 1.00 92.75 87 TYR A N 1
ATOM 703 C CA . TYR A 1 87 ? 15.922 -3.444 0.453 1.00 92.75 87 TYR A CA 1
ATOM 704 C C . TYR A 1 87 ? 14.479 -3.929 0.614 1.00 92.75 87 TYR A C 1
ATOM 706 O O . TYR A 1 87 ? 13.739 -3.376 1.424 1.00 92.75 87 TYR A O 1
ATOM 714 N N . TRP A 1 88 ? 14.047 -4.904 -0.190 1.00 94.25 88 TRP A N 1
ATOM 715 C CA . TRP A 1 88 ? 12.631 -5.288 -0.286 1.00 94.25 88 TRP A CA 1
ATOM 716 C C . TRP A 1 88 ? 12.338 -6.727 0.117 1.00 94.25 88 TRP A C 1
ATOM 718 O O . TRP A 1 88 ? 11.165 -7.099 0.227 1.00 94.25 88 TRP A O 1
ATOM 728 N N . LYS A 1 89 ? 13.364 -7.557 0.320 1.00 93.31 89 LYS A N 1
ATOM 729 C CA . LYS A 1 89 ? 13.148 -8.898 0.849 1.00 93.31 89 LYS A CA 1
ATOM 730 C C . LYS A 1 89 ? 12.695 -8.783 2.300 1.00 93.31 89 LYS A C 1
ATOM 732 O O . LYS A 1 89 ? 13.165 -7.939 3.051 1.00 93.31 89 LYS A O 1
ATOM 737 N N . LYS A 1 90 ? 11.749 -9.638 2.676 1.00 83.44 90 LYS A N 1
ATOM 738 C CA . LYS A 1 90 ? 11.329 -9.767 4.068 1.00 83.44 90 LYS A CA 1
ATOM 739 C C . LYS A 1 90 ? 12.507 -10.285 4.905 1.00 83.44 90 LYS A C 1
ATOM 741 O O . LYS A 1 90 ? 13.146 -11.248 4.474 1.00 83.44 90 LYS A O 1
ATOM 746 N N . ASP A 1 91 ? 12.719 -9.680 6.070 1.00 65.81 91 ASP A N 1
ATOM 747 C CA . ASP A 1 91 ? 13.609 -10.199 7.118 1.00 65.81 91 ASP A CA 1
ATOM 748 C C . ASP A 1 91 ? 13.198 -11.609 7.590 1.00 65.81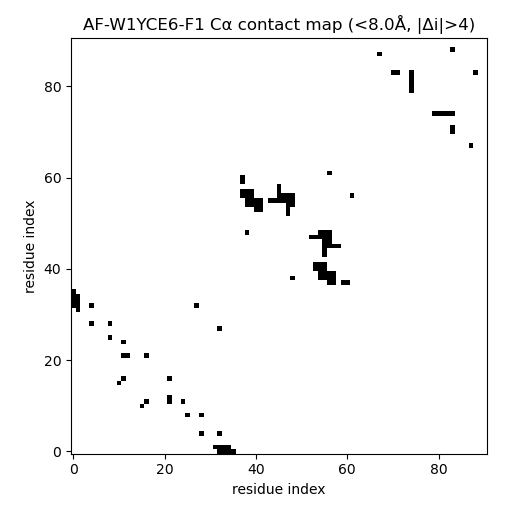 91 ASP A C 1
ATOM 750 O O . ASP A 1 91 ? 11.972 -11.886 7.708 1.00 65.81 91 ASP A O 1
#

InterPro domains:
  IPR014729 Rossmann-like alpha/beta/alpha sandwich fold [G3DSA:3.40.50.620] (1-91)
  IPR015413 Methionyl/Leucyl tRNA synthetase [PF09334] (1-90)
  IPR023458 Methionine-tRNA ligase, type 1 [PTHR45765] (1-91)

Organism: NCBI:txid408170

Foldseek 3Di:
DQVCLVVVLCVLVVPPDDPVVSVVVVVVVVVPDDDDDQWDAPPDPADADPPPPRIHGDCVVCVVVVVLVVVVVVCVVVDPPDDSCVPPPDD

Secondary structure (DSSP, 8-state):
-GGGHHHHHHHHTTTSS-HHHHHHHHHHHHT-PPP---EEESS-SSPBPTT-TTEEE-HHHHHHHHHHHHHHHHHHHHGGGS-SHHHHS--

Sequence (91 aa):
LPSFSEMLQAWTRSGALQEQVANKMQEWFESGLQQWDISRDAPYFGFEIPNAPGKYFYVWLDAPIGYMGSFKNLCDKRGDSVSFDEYWKKD

Radius of gyration: 17.43 Å; Cα contacts (8 Å, |Δi|>4): 64; chains: 1; bounding box: 41×29×37 Å

pLDDT: mean 94.16, std 4.89, range [65.81, 98.38]